Pr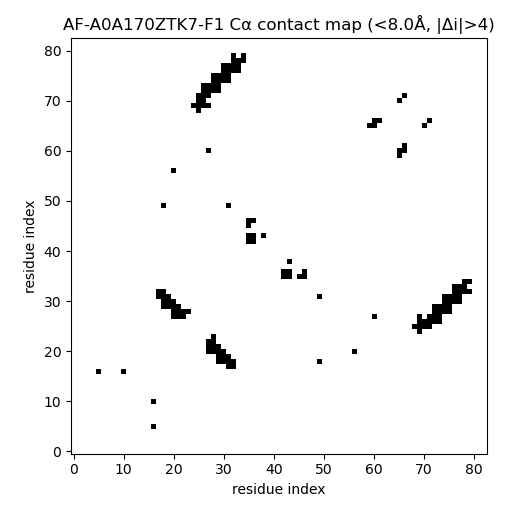otein AF-A0A170ZTK7-F1 (afdb_monomer)

Fold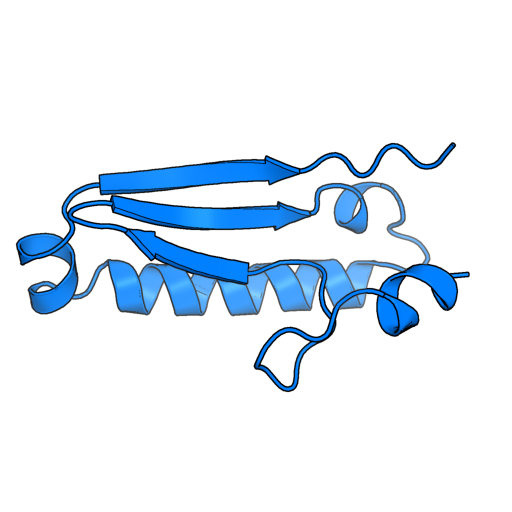seek 3Di:
DCVVVVVPDDDPDPDPDAWDWDDDFLEIETEHEPVLVVCCVVRVVVVVVRVVVVVVVVVVCPDPVNCVRHVYYYYDYDDDPPD

Mean predicted aligned error: 10.93 Å

Organism: Triatoma infestans (NCBI:txid30076)

pLDDT: mean 73.36, std 18.69, range [37.16, 95.75]

Nearest PDB structures (foldseek):
  3rf0-assembly2_B  TM=4.389E-01  e=2.818E+00  Yersinia pestis CO92
  8jgw-assembly1_B  TM=3.727E-01  e=2.149E+00  Klebsiella pneumoniae subsp. pneumoniae 1158
  6klc-assembly1_A  TM=3.270E-01  e=2.149E+00  Mammarenavirus lassaense
  5np9-assembly1_A  TM=2.921E-01  e=5.945E+00  Bacillus subtilis

Solvent-accessible surface area (backbone atoms only — not comparable to full-atom values): 5148 Å² total; per-residue (Å²): 137,68,68,73,63,65,75,77,56,91,69,98,66,98,65,87,91,57,63,53,71,51,79,57,83,47,32,37,40,36,40,45,53,56,66,42,73,72,41,54,94,84,16,53,72,52,41,52,48,50,50,58,48,50,54,51,51,51,57,56,50,64,34,69,77,42,30,74,61,25,76,39,76,46,80,43,84,50,77,80,80,87,123

Secondary structure (DSSP, 8-state):
--HHHHHH---SSSS-SS-EEEEETTEEEEEEESHHHH-HHHHHHHHHHHHHHHHHHHHHHTSHHHHHH--EEEEEEE-----

InterPro domains:
  IPR029052 Metallo-dependent phosphatase-like [G3DSA:3.60.21.10] (1-79)
  IPR029052 Metallo-dependent phosphatase-like [SSF56300] (2-63)

Radius of gyration: 14.2 Å; Cα contacts (8 Å, |Δi|>4): 78; chains: 1; bounding box: 30×23×41 Å

Sequence (83 aa):
NFSHYRERFSMPGPYENLFYSFNLGPVHFISIDTEVYYFLEYGIKLAIKQYIWLEKDLKEANRPENRAKRPWIHYIWSQTNVL

Structure (mmCIF, N/CA/C/O backbone):
data_AF-A0A170ZTK7-F1
#
_entry.id   AF-A0A170ZTK7-F1
#
loop_
_atom_site.group_PDB
_atom_site.id
_atom_site.type_symbol
_atom_site.label_atom_id
_atom_site.label_alt_id
_atom_site.label_comp_id
_atom_site.label_asym_id
_atom_site.label_entity_id
_atom_site.label_seq_id
_atom_site.pdbx_PDB_ins_code
_atom_site.Cartn_x
_atom_site.Cartn_y
_atom_site.Cartn_z
_atom_site.occupancy
_atom_site.B_iso_or_equiv
_atom_site.auth_seq_id
_atom_site.auth_comp_id
_atom_site.auth_asym_id
_atom_site.auth_atom_id
_atom_site.pdbx_PDB_model_num
ATOM 1 N N . ASN A 1 1 ? 4.352 -0.283 -25.364 1.00 43.53 1 ASN A N 1
ATOM 2 C CA . ASN A 1 1 ? 3.229 0.424 -26.016 1.00 43.53 1 ASN A CA 1
ATOM 3 C C . ASN A 1 1 ? 1.986 0.146 -25.172 1.00 43.53 1 ASN A C 1
ATOM 5 O O . ASN A 1 1 ? 1.452 -0.945 -25.261 1.00 43.53 1 ASN A O 1
ATOM 9 N N . PHE A 1 2 ? 1.631 1.056 -24.258 1.00 49.44 2 PHE A N 1
ATOM 10 C CA . PHE A 1 2 ? 0.612 0.853 -23.203 1.00 49.44 2 PHE A CA 1
ATOM 11 C C . PHE A 1 2 ? -0.753 1.480 -23.551 1.00 49.44 2 PHE A C 1
ATOM 13 O O . PHE A 1 2 ? -1.606 1.668 -22.682 1.00 49.44 2 PHE A O 1
ATOM 20 N N . SER A 1 3 ? -0.961 1.841 -24.819 1.00 48.97 3 SER A N 1
ATOM 21 C CA . SER A 1 3 ? -2.159 2.544 -25.291 1.00 48.97 3 SER A CA 1
ATOM 22 C C . SER A 1 3 ? -3.450 1.753 -25.051 1.00 48.97 3 SER A C 1
ATOM 24 O O . SER A 1 3 ? -4.437 2.333 -24.610 1.00 48.97 3 SER A O 1
ATOM 26 N N . HIS A 1 4 ? -3.434 0.430 -25.231 1.00 52.50 4 HIS A N 1
ATOM 27 C CA . HIS A 1 4 ? -4.638 -0.401 -25.096 1.00 52.50 4 HIS A CA 1
ATOM 28 C C . HIS A 1 4 ? -5.144 -0.578 -23.656 1.00 52.50 4 HIS A C 1
ATOM 30 O O . HIS A 1 4 ? -6.339 -0.795 -23.456 1.00 52.50 4 HIS A O 1
ATOM 36 N N . TYR A 1 5 ? -4.272 -0.469 -22.649 1.00 48.97 5 TYR A N 1
ATOM 37 C CA . TYR A 1 5 ? -4.673 -0.653 -21.249 1.00 48.97 5 TYR A CA 1
ATOM 38 C C . TYR A 1 5 ? -5.349 0.600 -20.672 1.00 48.97 5 TYR A C 1
ATOM 40 O O . TYR A 1 5 ? -6.284 0.500 -19.879 1.00 48.97 5 TYR A O 1
ATOM 48 N N . ARG A 1 6 ? -4.944 1.795 -21.134 1.00 52.38 6 ARG A N 1
ATOM 49 C CA . ARG A 1 6 ? -5.590 3.066 -20.757 1.00 52.38 6 ARG A CA 1
ATOM 50 C C . ARG A 1 6 ? -7.020 3.201 -21.277 1.00 52.38 6 ARG A C 1
ATOM 52 O O . ARG A 1 6 ? -7.806 3.908 -2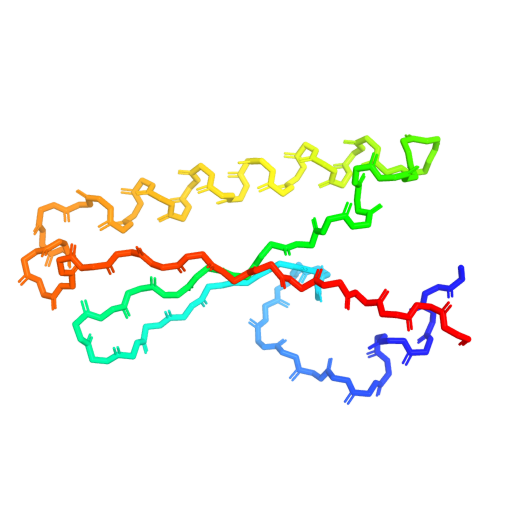0.661 1.00 52.38 6 ARG A O 1
ATOM 59 N N . GLU A 1 7 ? -7.352 2.552 -22.389 1.00 55.75 7 GLU A N 1
ATOM 60 C CA . GLU A 1 7 ? -8.636 2.755 -23.071 1.00 55.75 7 GLU A CA 1
ATOM 61 C C . GLU A 1 7 ? -9.789 1.918 -22.497 1.00 55.75 7 GLU A C 1
ATOM 63 O O . GLU A 1 7 ? -10.951 2.259 -22.695 1.00 55.75 7 GLU A O 1
ATOM 68 N N . ARG A 1 8 ? -9.494 0.823 -21.781 1.00 53.22 8 ARG A N 1
ATOM 69 C CA . ARG A 1 8 ? -10.524 -0.136 -21.335 1.00 53.22 8 ARG A CA 1
ATOM 70 C C . ARG A 1 8 ? -10.924 -0.011 -19.869 1.00 53.22 8 ARG A C 1
ATOM 72 O O . ARG A 1 8 ? -11.984 -0.508 -19.501 1.00 53.22 8 ARG A O 1
ATOM 79 N N . PHE A 1 9 ? -10.119 0.659 -19.046 1.00 53.12 9 PHE A N 1
ATOM 80 C CA . PHE A 1 9 ? -10.362 0.755 -17.608 1.00 53.12 9 PHE A CA 1
ATOM 81 C C . PHE A 1 9 ? -10.232 2.202 -17.122 1.00 53.12 9 PHE A C 1
ATOM 83 O O . PHE A 1 9 ? -9.134 2.748 -17.007 1.00 53.12 9 PHE A O 1
ATOM 90 N N . SER A 1 10 ? -11.369 2.831 -16.815 1.00 48.09 10 SER A N 1
ATOM 91 C CA . SER A 1 10 ? -11.409 4.079 -16.049 1.00 48.09 10 SER A CA 1
ATOM 92 C C . SER A 1 10 ? -11.478 3.754 -14.559 1.00 48.09 10 SER A C 1
ATOM 94 O O . SER A 1 10 ? -12.511 3.303 -14.069 1.00 48.09 10 SER A O 1
ATOM 96 N N . MET A 1 11 ? -10.385 3.995 -13.836 1.00 49.16 11 MET A N 1
ATOM 97 C CA . MET A 1 11 ? -10.349 3.953 -12.373 1.00 49.16 11 MET A CA 1
ATOM 98 C C . MET A 1 11 ? -10.252 5.374 -11.799 1.00 49.16 11 MET A C 1
ATOM 100 O O . MET A 1 11 ? -9.646 6.252 -12.416 1.00 49.16 11 MET A O 1
ATOM 104 N N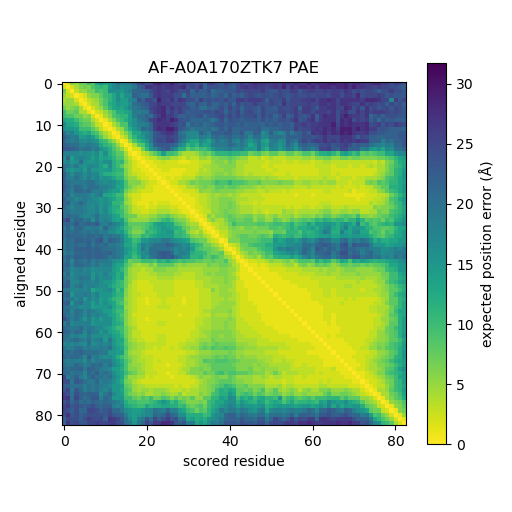 . PRO A 1 12 ? -10.864 5.640 -10.634 1.00 38.59 12 PRO A N 1
ATOM 105 C CA . PRO A 1 12 ? -10.834 6.961 -10.022 1.00 38.59 12 PRO A CA 1
ATOM 106 C C . PRO A 1 12 ? -9.433 7.276 -9.478 1.00 38.59 12 PRO A C 1
ATOM 108 O O . PRO A 1 12 ? -9.003 6.710 -8.477 1.00 38.59 12 PRO A O 1
ATOM 111 N N . GLY A 1 13 ? -8.727 8.210 -10.118 1.00 47.09 13 GLY A N 1
ATOM 112 C CA . GLY A 1 13 ? -7.464 8.755 -9.616 1.00 47.09 13 GLY A CA 1
ATOM 113 C C . GLY A 1 13 ? -6.589 9.382 -10.713 1.00 47.09 13 GLY A C 1
ATOM 114 O O . GLY A 1 13 ? -6.697 9.002 -11.873 1.00 47.09 13 GLY A O 1
ATOM 115 N N . PRO A 1 14 ? -5.708 10.345 -10.379 1.00 48.25 14 PRO A N 1
ATOM 116 C CA . PRO A 1 14 ? -4.851 11.033 -11.352 1.00 48.25 14 PRO A CA 1
ATOM 117 C C . PRO A 1 14 ? -3.552 10.279 -11.701 1.00 48.25 14 PRO A C 1
ATOM 119 O O . PRO A 1 14 ? -2.716 10.818 -12.425 1.00 48.25 14 PRO A O 1
ATOM 122 N N . TYR A 1 15 ? -3.345 9.063 -11.182 1.00 47.53 15 TYR A N 1
ATOM 123 C CA . TYR A 1 15 ? -2.117 8.294 -11.384 1.00 47.53 15 TYR A CA 1
ATOM 124 C C . TYR A 1 15 ? -2.398 7.039 -12.204 1.00 47.53 15 TYR A C 1
ATOM 126 O O . TYR A 1 15 ? -3.355 6.316 -11.958 1.00 47.53 15 TYR A O 1
ATOM 134 N N . GLU A 1 16 ? -1.554 6.825 -13.205 1.00 51.94 16 GLU A N 1
ATOM 135 C CA . GLU A 1 16 ? -1.652 5.769 -14.205 1.00 51.94 16 GLU A CA 1
ATOM 136 C C . GLU A 1 16 ? -1.778 4.369 -13.570 1.00 51.94 16 GLU A C 1
ATOM 138 O O . GLU A 1 16 ? -0.786 3.830 -13.096 1.00 51.94 16 GLU A O 1
ATOM 143 N N . ASN A 1 17 ? -3.013 3.845 -13.543 1.00 58.16 17 ASN A N 1
ATOM 144 C CA . ASN A 1 17 ? -3.547 2.469 -13.656 1.00 58.16 17 ASN A CA 1
ATOM 145 C C . ASN A 1 17 ? -2.704 1.207 -13.323 1.00 58.16 17 ASN A C 1
ATOM 147 O O . ASN A 1 17 ? -3.144 0.114 -13.665 1.00 58.16 17 ASN A O 1
ATOM 151 N N . LEU A 1 18 ? -1.545 1.281 -12.674 1.00 67.00 18 LEU A N 1
ATOM 152 C CA . LEU A 1 18 ? -0.656 0.120 -12.492 1.00 67.00 18 LEU A CA 1
ATOM 153 C C . LEU A 1 18 ? -0.674 -0.433 -11.062 1.00 67.00 18 LEU A C 1
ATOM 155 O O . LEU A 1 18 ? -0.492 -1.621 -10.852 1.00 67.00 18 LEU A O 1
ATOM 159 N N . PHE A 1 19 ? -0.959 0.388 -10.058 1.00 75.50 19 PHE A N 1
ATOM 160 C CA . PHE A 1 19 ? -1.046 -0.055 -8.666 1.00 75.50 19 PHE A CA 1
ATOM 161 C C . PHE A 1 19 ? -2.134 0.731 -7.938 1.00 75.50 19 PHE A C 1
ATOM 163 O O . PHE A 1 19 ? -2.334 1.922 -8.189 1.00 75.50 19 PHE A O 1
ATOM 170 N N . TYR A 1 20 ? -2.878 0.051 -7.070 1.00 84.44 20 TYR A N 1
ATOM 171 C CA . TYR A 1 20 ? -4.025 0.616 -6.363 1.00 84.44 20 TYR A CA 1
ATOM 172 C C . TYR A 1 20 ? -4.272 -0.122 -5.050 1.00 84.44 20 TYR A C 1
A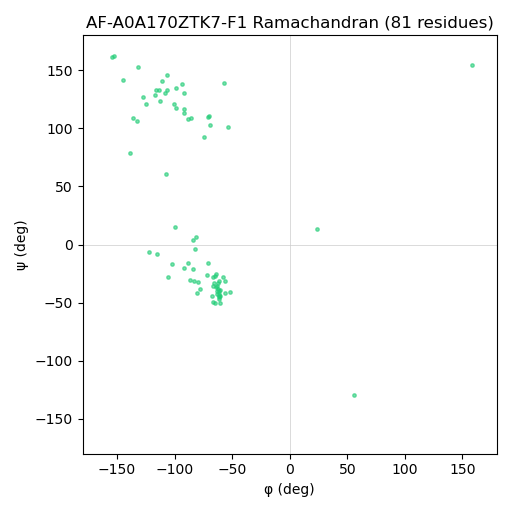TOM 174 O O . TYR A 1 20 ? -3.826 -1.253 -4.857 1.00 84.44 20 TYR A O 1
ATOM 182 N N . SER A 1 21 ? -5.014 0.511 -4.149 1.00 88.69 21 SER A N 1
ATOM 183 C CA . SER A 1 21 ? -5.450 -0.087 -2.893 1.00 88.69 21 SER A CA 1
ATOM 184 C C . SER A 1 21 ? -6.943 0.145 -2.693 1.00 88.69 21 SER A C 1
ATOM 186 O O . SER A 1 21 ? -7.527 1.091 -3.228 1.00 88.69 21 SER A O 1
ATOM 188 N N . PHE A 1 22 ? -7.596 -0.750 -1.958 1.00 89.06 22 PHE A N 1
ATOM 189 C CA . PHE A 1 22 ? -8.996 -0.593 -1.580 1.00 89.06 22 PHE A CA 1
ATOM 190 C C . PHE A 1 22 ? -9.304 -1.321 -0.275 1.00 89.06 22 PHE A C 1
ATOM 192 O O . PHE A 1 22 ? -8.575 -2.199 0.180 1.00 89.06 22 PHE A O 1
ATOM 199 N N . ASN A 1 23 ? -10.419 -0.943 0.342 1.00 90.94 23 ASN A N 1
ATOM 200 C CA . ASN A 1 23 ? -10.861 -1.503 1.610 1.00 90.94 23 ASN A CA 1
ATOM 201 C C . ASN A 1 23 ? -12.082 -2.395 1.395 1.00 90.94 23 ASN A C 1
ATOM 203 O O . ASN A 1 23 ? -13.068 -1.948 0.811 1.00 90.94 23 ASN A O 1
ATOM 207 N N . LEU A 1 24 ? -12.054 -3.608 1.942 1.00 88.94 24 LEU A N 1
ATOM 208 C CA . LEU A 1 24 ? -13.200 -4.512 1.951 1.00 88.94 24 LEU A CA 1
ATOM 209 C C . LEU A 1 24 ? -13.323 -5.157 3.334 1.00 88.94 24 LEU A C 1
ATOM 211 O O . LEU A 1 24 ? -12.504 -5.980 3.744 1.00 88.94 24 LEU A O 1
ATOM 215 N N . GLY A 1 25 ? -14.353 -4.741 4.074 1.00 89.44 25 GLY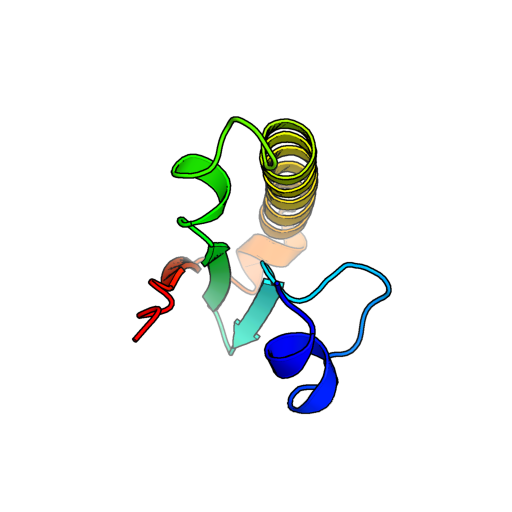 A N 1
ATOM 216 C CA . GLY A 1 25 ? -14.555 -5.167 5.458 1.00 89.44 25 GLY A CA 1
ATOM 217 C C . GLY A 1 25 ? -13.327 -4.862 6.337 1.00 89.44 25 GLY A C 1
ATOM 218 O O . GLY A 1 25 ? -12.842 -3.725 6.312 1.00 89.44 25 GLY A O 1
ATOM 219 N N . PRO A 1 26 ? -12.815 -5.844 7.107 1.00 93.25 26 PRO A N 1
ATOM 220 C CA . PRO A 1 26 ? -11.673 -5.670 8.007 1.00 93.25 26 PRO A CA 1
ATOM 221 C C . PRO A 1 26 ? -10.309 -5.755 7.296 1.00 93.25 26 PRO A C 1
ATOM 223 O O . PRO A 1 26 ? -9.277 -5.786 7.970 1.00 93.25 26 PRO A O 1
ATOM 226 N N . VAL A 1 27 ? -10.290 -5.837 5.962 1.00 91.75 27 VAL A N 1
ATOM 227 C CA . VAL A 1 27 ? -9.074 -6.047 5.173 1.00 91.75 27 VAL A CA 1
ATOM 228 C C . VAL A 1 27 ? -8.804 -4.842 4.276 1.00 91.75 27 VAL A C 1
ATOM 230 O O . VAL A 1 27 ? -9.695 -4.331 3.591 1.00 91.75 27 VAL A O 1
ATOM 233 N N . HIS A 1 28 ? -7.553 -4.398 4.284 1.00 94.69 28 HIS A N 1
ATOM 234 C CA . HIS A 1 28 ? -6.999 -3.453 3.329 1.00 94.69 28 HIS A CA 1
ATOM 235 C C . HIS A 1 28 ? -6.222 -4.225 2.255 1.00 94.69 28 HIS A C 1
ATOM 237 O O . HIS A 1 28 ? -5.260 -4.933 2.566 1.00 94.69 28 HIS A O 1
ATOM 243 N N . PHE A 1 29 ? -6.674 -4.130 1.009 1.00 91.31 29 PHE A N 1
ATOM 244 C CA . PHE A 1 29 ? -6.081 -4.804 -0.140 1.00 91.31 29 PHE A CA 1
ATOM 245 C C . PHE A 1 29 ? -5.173 -3.851 -0.903 1.00 91.31 29 PHE A C 1
ATOM 247 O O . PHE A 1 29 ? -5.568 -2.724 -1.197 1.00 91.31 29 PHE A O 1
ATOM 254 N N . ILE A 1 30 ? -3.990 -4.336 -1.264 1.00 91.31 30 ILE A N 1
ATOM 255 C CA . ILE A 1 30 ? -2.986 -3.594 -2.024 1.00 91.31 30 ILE A CA 1
ATOM 256 C C . ILE A 1 30 ? -2.637 -4.418 -3.259 1.00 91.31 30 ILE A C 1
ATOM 258 O O . ILE A 1 30 ? -2.175 -5.549 -3.131 1.00 91.31 30 ILE A O 1
ATOM 262 N N . SER A 1 31 ? -2.840 -3.855 -4.445 1.00 87.31 31 SER A N 1
ATOM 263 C CA . SER A 1 31 ? -2.408 -4.444 -5.710 1.00 87.31 31 SER A CA 1
ATOM 264 C C . SER A 1 31 ? -1.132 -3.761 -6.170 1.00 87.31 31 SER A C 1
ATOM 266 O O . SER A 1 31 ? -1.114 -2.544 -6.380 1.00 87.31 31 SER A O 1
ATOM 268 N N . ILE A 1 32 ? -0.074 -4.552 -6.332 1.00 82.88 32 ILE A N 1
ATOM 269 C CA . ILE A 1 32 ? 1.205 -4.097 -6.873 1.00 82.88 32 ILE A CA 1
ATOM 270 C C . ILE A 1 32 ? 1.431 -4.711 -8.250 1.00 82.88 32 ILE A C 1
ATOM 272 O O . ILE A 1 32 ? 1.151 -5.891 -8.466 1.00 82.88 32 ILE A O 1
ATOM 276 N N . ASP A 1 33 ? 1.980 -3.913 -9.157 1.00 76.50 33 ASP A N 1
ATOM 277 C CA . ASP A 1 33 ? 2.439 -4.392 -10.452 1.00 76.50 33 ASP A CA 1
ATOM 278 C C . ASP A 1 33 ? 3.918 -4.777 -10.361 1.00 76.50 33 ASP A C 1
ATOM 280 O O . ASP A 1 33 ? 4.753 -4.039 -9.827 1.00 76.50 33 ASP A O 1
ATOM 284 N N . THR A 1 34 ? 4.225 -5.979 -10.839 1.00 68.94 34 THR A N 1
ATOM 285 C CA . THR A 1 34 ? 5.589 -6.512 -10.875 1.00 68.94 34 THR A CA 1
ATOM 286 C C . THR A 1 34 ? 6.321 -6.227 -12.167 1.00 68.94 34 THR A C 1
ATOM 288 O O . THR A 1 34 ? 7.550 -6.244 -12.173 1.00 68.94 34 THR A O 1
ATOM 291 N N . GLU A 1 35 ? 5.607 -5.918 -13.246 1.00 65.31 35 GLU A N 1
ATOM 292 C CA . GLU A 1 35 ? 6.189 -5.632 -14.558 1.00 65.31 35 GLU A CA 1
ATOM 293 C C . GLU A 1 35 ? 7.062 -4.378 -14.527 1.00 65.31 35 GLU A C 1
ATOM 295 O O . GLU A 1 35 ? 8.053 -4.271 -15.253 1.00 65.31 35 GLU A O 1
ATOM 300 N N . VAL A 1 36 ? 6.773 -3.478 -13.585 1.00 62.06 36 VAL A N 1
ATOM 301 C CA . VAL A 1 36 ? 7.577 -2.293 -13.277 1.00 62.06 36 VAL A CA 1
ATOM 302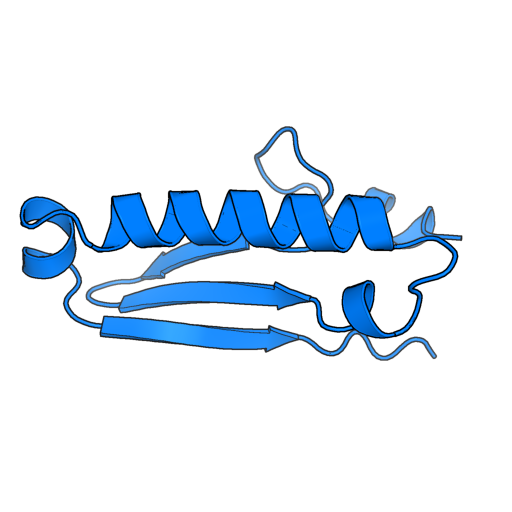 C C . VAL A 1 36 ? 9.020 -2.648 -12.885 1.00 62.06 36 VAL A C 1
ATOM 304 O O . VAL A 1 36 ? 9.938 -1.868 -13.144 1.00 62.06 36 VAL A O 1
ATOM 307 N N . TYR A 1 37 ? 9.243 -3.836 -12.315 1.00 60.31 37 TYR A N 1
ATOM 308 C CA . TYR A 1 37 ? 10.570 -4.327 -11.935 1.00 60.31 37 TYR A CA 1
ATOM 309 C C . TYR A 1 37 ? 11.289 -5.084 -13.064 1.00 60.31 37 TYR A C 1
ATOM 311 O O . TYR A 1 37 ? 12.507 -5.238 -12.991 1.00 60.31 37 TYR A O 1
ATOM 319 N N . TYR A 1 38 ? 10.580 -5.513 -14.116 1.00 55.19 38 TYR A N 1
ATOM 320 C CA . TYR A 1 38 ? 11.168 -6.230 -15.257 1.00 55.19 38 TYR A CA 1
ATOM 321 C C . TYR A 1 38 ? 11.703 -5.288 -16.350 1.00 55.19 38 TYR A C 1
ATOM 323 O O . TYR A 1 38 ? 12.703 -5.603 -16.990 1.00 55.19 38 TYR A O 1
ATOM 331 N N . PHE A 1 39 ? 11.110 -4.102 -16.532 1.00 56.28 39 PHE A N 1
ATOM 332 C CA . PHE A 1 39 ? 11.519 -3.134 -17.562 1.00 56.28 39 PHE A CA 1
ATOM 333 C C . PHE A 1 39 ? 12.237 -1.910 -16.975 1.00 56.28 39 PHE A C 1
ATOM 335 O O . PHE A 1 39 ? 11.796 -0.773 -17.142 1.00 56.28 39 PHE A O 1
ATOM 342 N N . LEU A 1 40 ? 13.370 -2.119 -16.294 1.00 57.59 40 LEU A N 1
ATOM 343 C CA . LEU A 1 40 ? 14.140 -1.044 -15.639 1.00 57.59 40 LEU A CA 1
ATOM 344 C C . LEU A 1 40 ? 14.560 0.087 -16.599 1.00 57.59 40 LEU A C 1
ATOM 346 O O . LEU A 1 40 ? 14.585 1.250 -16.192 1.00 57.59 40 LEU A O 1
ATOM 350 N N . GLU A 1 41 ? 14.802 -0.235 -17.874 1.00 54.06 41 GLU A N 1
ATOM 351 C CA . GLU A 1 41 ? 15.234 0.705 -18.923 1.00 54.06 41 GLU A CA 1
ATOM 352 C C . GLU A 1 41 ? 14.180 1.785 -19.255 1.00 54.06 41 GLU A C 1
ATOM 354 O O . GLU A 1 41 ? 14.529 2.909 -19.608 1.00 54.06 41 GLU A O 1
ATOM 359 N N . TYR A 1 42 ? 12.891 1.487 -19.045 1.00 53.41 42 TYR A N 1
ATOM 360 C CA . TYR A 1 42 ? 11.768 2.429 -19.199 1.00 53.41 42 TYR A CA 1
ATOM 361 C C . TYR A 1 42 ? 11.039 2.724 -17.868 1.00 53.41 42 TYR A C 1
ATOM 363 O O . TYR A 1 42 ? 10.192 3.618 -17.807 1.00 53.41 42 TYR A O 1
ATOM 371 N N . GLY A 1 43 ? 11.368 1.993 -16.794 1.00 59.50 43 GLY A N 1
ATOM 372 C CA . GLY A 1 43 ? 10.508 1.785 -15.623 1.00 59.50 43 GLY A CA 1
ATOM 373 C C . GLY A 1 43 ? 11.066 2.217 -14.264 1.00 59.50 43 GLY A C 1
ATOM 374 O O . GLY A 1 43 ? 10.300 2.252 -13.308 1.00 59.50 43 GLY A O 1
ATOM 375 N N . ILE A 1 44 ? 12.332 2.643 -14.130 1.00 70.69 44 ILE A N 1
ATOM 376 C CA . ILE A 1 44 ? 12.875 3.106 -12.827 1.00 70.69 44 ILE A CA 1
ATOM 377 C C . ILE A 1 44 ? 12.046 4.247 -12.215 1.00 70.69 44 ILE A C 1
ATOM 379 O O . ILE A 1 44 ? 11.751 4.242 -11.020 1.00 70.69 44 ILE A O 1
ATOM 383 N N . LYS A 1 45 ? 11.613 5.220 -13.028 1.00 71.94 45 LYS A N 1
ATOM 384 C CA . LYS A 1 45 ? 10.748 6.315 -12.548 1.00 71.94 45 LYS A CA 1
ATOM 385 C C . LYS A 1 45 ? 9.402 5.797 -12.039 1.00 71.94 45 LYS A C 1
ATOM 387 O O . LYS A 1 45 ? 8.833 6.383 -11.122 1.00 71.94 45 LYS A O 1
ATOM 392 N N . LEU A 1 46 ? 8.892 4.727 -12.639 1.00 73.69 46 LEU A N 1
ATOM 393 C CA . LEU A 1 46 ? 7.625 4.112 -12.273 1.00 73.69 46 LEU A CA 1
ATOM 394 C C . LEU A 1 46 ? 7.772 3.249 -11.013 1.00 73.69 46 LEU A C 1
ATOM 396 O O . LEU A 1 46 ? 6.935 3.356 -10.125 1.00 73.69 46 LEU A O 1
ATOM 400 N N . ALA A 1 47 ? 8.890 2.532 -10.865 1.00 78.06 47 ALA A N 1
ATOM 401 C CA . ALA A 1 47 ? 9.240 1.791 -9.653 1.00 78.06 47 ALA A CA 1
ATOM 402 C C . ALA A 1 47 ? 9.362 2.727 -8.443 1.00 78.06 47 ALA A C 1
ATOM 404 O O . ALA A 1 47 ? 8.801 2.464 -7.381 1.00 78.06 47 ALA A O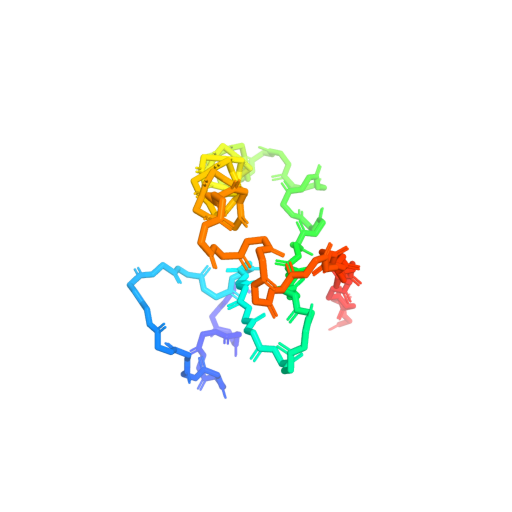 1
ATOM 405 N N . ILE A 1 48 ? 10.030 3.873 -8.615 1.00 82.50 48 ILE A N 1
ATOM 406 C CA . ILE A 1 48 ? 10.135 4.897 -7.567 1.00 82.50 48 ILE A CA 1
ATOM 407 C C . ILE A 1 48 ? 8.751 5.468 -7.227 1.00 82.50 48 ILE A C 1
ATOM 409 O O . ILE A 1 48 ? 8.430 5.638 -6.052 1.00 82.50 48 ILE A O 1
ATOM 413 N N . LYS A 1 49 ? 7.903 5.740 -8.228 1.00 83.25 49 LYS A N 1
ATOM 414 C CA . LYS A 1 49 ? 6.524 6.200 -7.994 1.00 83.25 49 LYS A CA 1
ATOM 415 C C . LYS A 1 49 ? 5.703 5.169 -7.217 1.00 83.25 49 LYS A C 1
ATOM 417 O O . LYS A 1 49 ? 5.028 5.556 -6.268 1.00 83.25 49 LYS A O 1
ATOM 422 N N . GLN A 1 50 ? 5.792 3.892 -7.585 1.00 83.12 50 GLN A N 1
ATOM 423 C CA . GLN A 1 50 ? 5.118 2.790 -6.898 1.00 83.12 50 GLN A CA 1
ATOM 424 C C . GLN A 1 50 ? 5.594 2.664 -5.454 1.00 83.12 50 GLN A C 1
ATOM 426 O O . GLN A 1 50 ? 4.772 2.562 -4.552 1.00 83.12 50 GLN A O 1
ATOM 431 N N . TYR A 1 51 ? 6.904 2.760 -5.219 1.00 86.75 51 TYR A N 1
ATOM 432 C CA . TYR A 1 51 ? 7.472 2.748 -3.874 1.00 86.75 51 TYR A CA 1
ATOM 433 C C . TYR A 1 51 ? 6.954 3.913 -3.019 1.00 86.75 51 TYR A C 1
ATOM 435 O O . TYR A 1 51 ? 6.458 3.698 -1.916 1.00 86.75 51 TYR A O 1
ATOM 443 N N . ILE A 1 52 ? 7.015 5.146 -3.534 1.00 89.94 52 ILE A N 1
ATOM 444 C CA . ILE A 1 52 ? 6.542 6.340 -2.813 1.00 89.94 52 ILE A CA 1
ATOM 445 C C . ILE A 1 52 ? 5.037 6.254 -2.537 1.00 89.94 52 ILE A C 1
ATOM 447 O O . ILE A 1 52 ? 4.574 6.681 -1.479 1.00 89.94 52 ILE A O 1
ATOM 451 N N . TRP A 1 53 ? 4.261 5.731 -3.486 1.00 90.12 53 TRP A N 1
ATOM 452 C CA . TRP A 1 53 ? 2.830 5.510 -3.308 1.00 90.12 53 TRP A CA 1
ATOM 453 C C . TRP A 1 53 ? 2.556 4.462 -2.224 1.00 90.12 53 TRP A C 1
ATOM 455 O O . TRP A 1 53 ? 1.811 4.751 -1.290 1.00 90.12 53 TRP A O 1
ATOM 465 N N . LEU A 1 54 ? 3.215 3.302 -2.296 1.00 90.75 54 LEU A N 1
ATOM 466 C CA . LEU A 1 54 ? 3.044 2.200 -1.350 1.00 90.75 54 LEU A CA 1
ATOM 467 C C . LEU A 1 54 ? 3.421 2.623 0.071 1.00 90.75 54 LEU A C 1
ATOM 469 O O . LEU A 1 54 ? 2.728 2.289 1.028 1.00 90.75 54 LEU A O 1
ATOM 473 N N . GLU A 1 55 ? 4.492 3.402 0.221 1.00 93.19 55 GLU A N 1
ATOM 474 C CA . GLU A 1 55 ? 4.897 3.930 1.522 1.00 93.19 55 GLU A CA 1
ATOM 475 C C . GLU A 1 55 ? 3.809 4.829 2.132 1.00 93.19 55 GLU A C 1
ATOM 477 O O . GLU A 1 55 ? 3.509 4.729 3.323 1.00 93.19 55 GLU A O 1
ATOM 482 N N . LYS A 1 56 ? 3.188 5.697 1.325 1.00 92.88 56 LYS A N 1
ATOM 483 C CA . LYS A 1 56 ? 2.099 6.576 1.779 1.00 92.88 56 LYS A CA 1
ATOM 484 C C . LYS A 1 56 ? 0.845 5.787 2.138 1.00 92.88 56 LYS A C 1
ATOM 486 O O . LYS A 1 56 ? 0.247 6.056 3.177 1.00 92.88 56 LYS A O 1
ATOM 491 N N . ASP A 1 57 ? 0.482 4.822 1.304 1.00 92.88 57 ASP A N 1
ATOM 492 C CA . ASP A 1 57 ? -0.677 3.956 1.503 1.00 92.88 57 ASP A CA 1
ATOM 493 C C . ASP A 1 57 ? -0.541 3.138 2.799 1.00 92.88 57 ASP A C 1
ATOM 495 O O . ASP A 1 57 ? -1.411 3.185 3.668 1.00 92.88 57 ASP A O 1
ATOM 499 N N . LEU A 1 58 ? 0.624 2.525 3.028 1.00 93.00 58 LEU A N 1
ATOM 500 C CA . LEU A 1 58 ? 0.910 1.791 4.263 1.00 93.00 58 LEU A CA 1
ATOM 501 C C . LEU A 1 58 ? 0.980 2.697 5.499 1.00 93.00 58 LEU A C 1
ATOM 503 O O . LEU A 1 58 ? 0.563 2.277 6.580 1.00 93.00 58 LEU A O 1
ATOM 507 N N . LYS A 1 59 ? 1.490 3.931 5.384 1.00 95.31 59 LYS A N 1
ATOM 508 C CA . LYS A 1 59 ? 1.474 4.910 6.489 1.00 95.31 59 LYS A CA 1
ATOM 509 C C . LYS A 1 59 ? 0.043 5.277 6.888 1.00 95.31 59 LYS A C 1
ATOM 511 O O . LYS A 1 59 ? -0.242 5.379 8.079 1.00 95.31 59 LYS A O 1
ATOM 516 N N . GLU A 1 60 ? -0.856 5.439 5.920 1.00 93.06 60 GLU A N 1
ATOM 517 C CA . GLU A 1 60 ? -2.281 5.670 6.172 1.00 93.06 60 GLU A CA 1
ATOM 518 C C . GLU A 1 60 ? -2.940 4.433 6.797 1.00 93.06 60 GLU A C 1
ATOM 520 O O . GLU A 1 60 ? -3.584 4.536 7.844 1.00 93.06 60 GLU A O 1
ATOM 525 N N . ALA A 1 61 ? -2.735 3.250 6.209 1.00 91.50 61 ALA A N 1
ATOM 526 C CA . ALA A 1 61 ? -3.313 1.995 6.683 1.00 91.50 61 ALA A CA 1
ATOM 527 C C . ALA A 1 61 ? -2.862 1.635 8.109 1.00 91.50 61 ALA A C 1
ATOM 529 O O . ALA A 1 61 ? -3.636 1.043 8.860 1.00 91.50 61 ALA A O 1
ATOM 530 N N . ASN A 1 62 ? -1.643 2.026 8.504 1.00 93.00 62 ASN A N 1
ATOM 531 C CA . ASN A 1 62 ? -1.085 1.791 9.838 1.00 93.00 62 ASN A CA 1
ATOM 532 C C . ASN A 1 62 ? -1.518 2.797 10.912 1.00 93.00 62 ASN A C 1
ATOM 534 O O . ASN A 1 62 ? -1.175 2.600 12.080 1.00 93.00 62 ASN A O 1
ATOM 538 N N . ARG A 1 63 ? -2.286 3.845 10.581 1.00 95.75 63 ARG A N 1
ATOM 539 C CA . ARG A 1 63 ? -2.841 4.733 11.615 1.00 95.75 63 ARG A CA 1
ATOM 540 C C . ARG A 1 63 ? -3.674 3.921 12.618 1.00 95.75 63 ARG A C 1
ATOM 542 O O . ARG A 1 63 ? -4.445 3.062 12.179 1.00 95.75 63 ARG A O 1
ATOM 549 N N . PRO A 1 64 ? -3.582 4.192 13.936 1.00 93.38 64 PRO A N 1
ATOM 550 C CA . PRO A 1 64 ? -4.305 3.423 14.953 1.00 93.38 64 PRO A CA 1
ATOM 551 C C . PRO A 1 64 ? -5.808 3.300 14.669 1.00 93.38 64 PRO A C 1
ATOM 553 O O . PRO A 1 64 ? -6.378 2.218 14.778 1.00 93.38 64 PRO A O 1
ATOM 556 N N . GLU A 1 65 ? -6.431 4.385 14.207 1.00 94.19 65 GLU A N 1
ATOM 557 C CA . GLU A 1 65 ? -7.852 4.438 13.837 1.00 94.19 65 GLU A CA 1
ATOM 558 C C . GLU A 1 65 ? -8.208 3.506 12.666 1.00 94.19 65 GLU A C 1
ATOM 560 O O . GLU A 1 65 ? -9.289 2.911 12.640 1.00 94.19 65 GLU A O 1
ATOM 565 N N . ASN A 1 66 ? -7.297 3.362 11.699 1.00 92.94 66 ASN A N 1
ATOM 566 C CA . ASN A 1 66 ? -7.481 2.519 10.522 1.00 92.94 66 ASN A CA 1
ATOM 567 C C . ASN A 1 66 ? -7.201 1.050 10.847 1.00 92.94 66 ASN A C 1
ATOM 569 O O . ASN A 1 66 ? -8.008 0.203 10.469 1.00 92.94 66 ASN A O 1
ATOM 573 N N . ARG A 1 67 ? -6.147 0.745 11.619 1.00 92.12 67 ARG A N 1
ATOM 574 C CA . ARG A 1 67 ? -5.826 -0.622 12.077 1.00 92.12 67 ARG A CA 1
ATOM 575 C C . ARG A 1 67 ? -6.874 -1.186 13.031 1.00 92.12 67 ARG A C 1
ATOM 577 O O . ARG A 1 67 ? -7.152 -2.378 12.967 1.00 92.12 67 ARG A O 1
ATOM 584 N N . ALA A 1 68 ? -7.497 -0.345 13.858 1.00 92.44 68 ALA A N 1
ATOM 585 C CA . ALA A 1 68 ? -8.606 -0.756 14.720 1.00 92.44 68 ALA A CA 1
ATOM 586 C C . ALA A 1 68 ? -9.833 -1.211 13.910 1.00 92.44 68 ALA A C 1
ATOM 588 O O . ALA A 1 68 ? -10.508 -2.164 14.285 1.00 92.44 68 ALA A O 1
ATOM 589 N N . LYS A 1 69 ? -10.109 -0.553 12.776 1.00 92.00 69 LYS A N 1
ATOM 590 C CA . LYS A 1 69 ? -11.204 -0.925 11.864 1.00 92.00 69 LYS A CA 1
ATOM 591 C C . LYS A 1 69 ? -10.809 -2.046 10.899 1.00 92.00 69 LYS A C 1
ATOM 593 O O . LYS A 1 69 ? -11.668 -2.806 10.462 1.00 92.00 69 LYS A O 1
ATOM 598 N N . ARG A 1 70 ? -9.529 -2.105 10.520 1.00 91.56 70 ARG A N 1
ATOM 599 C CA . ARG A 1 70 ? -8.977 -2.972 9.469 1.00 91.56 70 ARG A CA 1
ATOM 600 C C . ARG A 1 70 ? -7.634 -3.562 9.907 1.00 91.56 70 ARG A C 1
ATOM 602 O O . ARG A 1 70 ? -6.574 -3.073 9.510 1.00 91.56 70 ARG A O 1
ATOM 609 N N . PRO A 1 71 ? -7.656 -4.603 10.752 1.00 91.12 71 PRO A N 1
ATOM 610 C CA . PRO A 1 71 ? -6.435 -5.187 11.298 1.00 91.12 71 PRO A CA 1
ATOM 611 C C . PRO A 1 71 ? -5.615 -5.962 10.256 1.00 91.12 71 PRO A C 1
ATOM 613 O O . PRO A 1 71 ? -4.431 -6.226 10.477 1.00 91.12 71 PRO A O 1
ATOM 616 N N . TRP A 1 72 ? -6.196 -6.300 9.104 1.00 90.81 72 TRP A N 1
ATOM 617 C CA . TRP A 1 72 ? -5.551 -7.133 8.092 1.00 90.81 72 TRP A CA 1
ATOM 618 C C . TRP A 1 72 ? -5.120 -6.308 6.880 1.00 90.81 72 TRP A C 1
ATOM 620 O O . TRP A 1 72 ? -5.901 -5.525 6.343 1.00 90.81 72 TRP A O 1
ATOM 630 N N . ILE A 1 73 ? -3.881 -6.512 6.436 1.00 91.00 73 ILE A N 1
ATOM 631 C CA . ILE A 1 73 ? -3.359 -5.984 5.172 1.00 91.00 73 ILE A CA 1
ATOM 632 C C . ILE A 1 73 ? -3.022 -7.189 4.298 1.00 91.00 73 ILE A C 1
ATOM 634 O O . ILE A 1 73 ? -2.336 -8.103 4.757 1.00 91.00 73 ILE A O 1
ATOM 638 N N . HIS A 1 74 ? -3.517 -7.199 3.065 1.00 88.94 74 HIS A N 1
ATOM 639 C CA . HIS A 1 74 ? -3.288 -8.276 2.110 1.00 88.94 74 HIS A CA 1
ATOM 640 C C . HIS A 1 74 ? -2.748 -7.708 0.801 1.00 88.94 74 HIS A C 1
ATOM 642 O O . HIS A 1 74 ? -3.338 -6.796 0.221 1.00 88.94 74 HIS A O 1
ATOM 648 N N . TYR A 1 75 ? -1.624 -8.249 0.341 1.00 83.94 75 TYR A N 1
ATOM 649 C CA . TYR A 1 75 ? -1.038 -7.884 -0.941 1.00 83.94 75 TYR A CA 1
ATOM 650 C C . TYR A 1 75 ? -1.526 -8.851 -2.024 1.00 83.94 75 TYR A C 1
ATOM 652 O O . TYR A 1 75 ? -1.590 -10.061 -1.811 1.00 83.94 75 TYR A O 1
ATOM 660 N N . ILE A 1 76 ? -1.855 -8.318 -3.193 1.00 80.75 76 ILE A N 1
ATOM 661 C CA . ILE A 1 76 ? -2.183 -9.080 -4.392 1.00 80.75 76 ILE A CA 1
ATOM 662 C C . ILE A 1 76 ? -1.067 -8.817 -5.396 1.00 80.75 76 ILE A C 1
ATOM 664 O O . ILE A 1 76 ? -0.772 -7.670 -5.735 1.00 80.75 76 ILE A O 1
ATOM 668 N N . TRP A 1 77 ? -0.444 -9.898 -5.854 1.00 64.62 77 TRP A N 1
ATOM 669 C CA . TRP A 1 77 ? 0.509 -9.856 -6.954 1.00 64.62 77 TRP A CA 1
ATOM 670 C C . TRP A 1 77 ? -0.279 -9.969 -8.256 1.00 64.62 77 TRP A C 1
ATOM 672 O O . TRP A 1 77 ? -0.811 -11.039 -8.551 1.00 64.62 77 TRP A O 1
ATOM 682 N N . SER A 1 78 ? -0.376 -8.885 -9.028 1.00 59.66 78 SER A N 1
ATOM 683 C CA . SER A 1 78 ? -0.869 -8.976 -10.402 1.00 59.66 78 SER A CA 1
ATOM 684 C C . SER A 1 78 ? 0.313 -9.181 -11.346 1.00 59.66 78 SER A C 1
ATOM 686 O O . SER A 1 78 ? 1.189 -8.322 -11.451 1.00 59.66 78 SER A O 1
ATOM 688 N N . GLN A 1 79 ? 0.340 -10.326 -12.029 1.00 54.06 79 GLN A N 1
ATOM 689 C CA . GLN A 1 79 ? 1.090 -10.480 -13.273 1.00 54.06 79 GLN A CA 1
ATOM 690 C C . GLN A 1 79 ? 0.136 -10.156 -14.417 1.00 54.06 79 GLN A C 1
ATOM 692 O O . GLN A 1 79 ? -0.833 -10.884 -14.644 1.00 54.06 79 GLN A O 1
ATOM 697 N N . THR A 1 80 ? 0.387 -9.066 -15.135 1.00 52.69 80 THR A N 1
ATOM 698 C CA . THR A 1 80 ? -0.223 -8.886 -16.448 1.00 52.69 80 THR A CA 1
ATOM 699 C C . THR A 1 80 ? 0.442 -9.912 -17.362 1.00 52.69 80 THR A C 1
ATOM 701 O O . THR A 1 80 ? 1.631 -9.839 -17.631 1.00 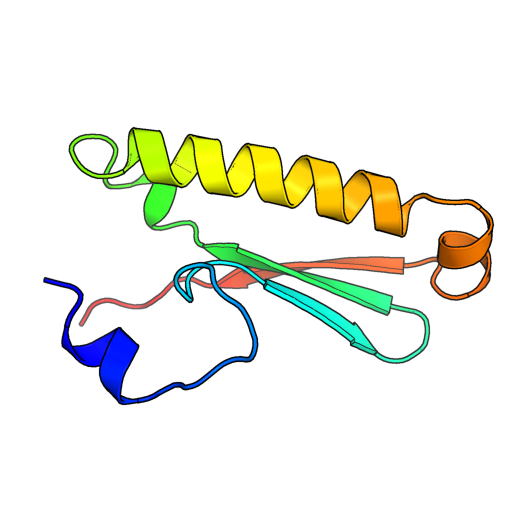52.69 80 THR A O 1
ATOM 704 N N . ASN A 1 81 ? -0.279 -10.941 -17.807 1.00 39.44 81 ASN A N 1
ATOM 705 C CA . ASN A 1 81 ? 0.232 -11.756 -18.907 1.00 39.44 81 ASN A CA 1
ATOM 706 C C . ASN A 1 81 ? 0.197 -10.877 -20.159 1.00 39.44 81 ASN A C 1
ATOM 708 O O . ASN A 1 81 ? -0.874 -10.652 -20.725 1.00 39.44 81 ASN A O 1
ATOM 712 N N . VAL A 1 82 ? 1.354 -10.364 -20.574 1.00 42.06 82 VAL A N 1
ATOM 713 C CA . VAL A 1 82 ? 1.529 -9.806 -21.915 1.00 42.06 82 VAL A CA 1
ATOM 714 C C . VAL A 1 82 ? 1.599 -10.994 -22.881 1.00 42.06 82 VAL A C 1
ATOM 716 O O . VAL A 1 82 ? 2.657 -11.595 -23.060 1.00 42.06 82 VAL A O 1
ATOM 719 N N . LEU A 1 83 ? 0.446 -11.385 -23.431 1.00 37.16 83 LEU A N 1
ATOM 720 C CA . LEU A 1 83 ? 0.350 -12.190 -24.654 1.00 37.16 83 LEU A CA 1
ATOM 721 C C . LEU A 1 83 ? 0.104 -11.263 -25.845 1.00 37.16 83 LEU A C 1
ATOM 723 O O . LEU A 1 83 ? -0.729 -10.338 -25.698 1.00 37.16 83 LEU A O 1
#